Protein AF-A0A5C9CCV9-F1 (afdb_monomer_lite)

Sequence (72 aa):
MIEKFDLDEMVKGWFIGNFNPTLFKTNDVEVAVKKYKAGDNEPSHHHKIATEFTVVLNGVIEMNGEKFENGS

Secondary structure (DSSP, 8-state):
------GGGSGGGEEESS-SS-SB--SS--EE-----TT--------SSS------SSSEEEETTEEEETT-

Foldseek 3Di:
DDDDDDLVPFDQQWAEECGPPHPHYDPPDIDGDHDDDPPDDDPDDDDPDDDDDDAACADWDADPNDIDHHGD

pLDDT: mean 95.26, std 3.45, range [77.25, 98.19]

Structure (mmCIF, N/CA/C/O backbone):
data_AF-A0A5C9CCV9-F1
#
_entry.id   AF-A0A5C9CCV9-F1
#
loop_
_atom_site.group_PDB
_atom_site.id
_atom_site.type_symbol
_atom_site.label_atom_id
_atom_site.label_alt_id
_atom_site.label_comp_id
_atom_site.label_asym_id
_atom_site.label_entity_id
_atom_site.label_seq_id
_atom_site.pdbx_PDB_ins_code
_atom_site.Cartn_x
_atom_site.Cartn_y
_atom_site.Cartn_z
_atom_site.occupancy
_atom_site.B_iso_or_equiv
_atom_site.auth_seq_id
_atom_site.auth_comp_id
_atom_site.auth_asym_id
_atom_site.auth_atom_id
_atom_site.pdbx_PDB_model_num
ATOM 1 N N . MET A 1 1 ? 15.896 -22.587 -7.989 1.00 77.25 1 MET A N 1
ATOM 2 C CA . MET A 1 1 ? 15.942 -22.141 -6.580 1.00 77.25 1 MET A CA 1
ATOM 3 C C . MET A 1 1 ? 14.741 -21.242 -6.349 1.00 77.25 1 MET A C 1
ATOM 5 O O . MET A 1 1 ? 14.344 -20.582 -7.298 1.00 77.25 1 MET A O 1
ATOM 9 N N . ILE A 1 2 ? 14.122 -21.277 -5.169 1.00 88.38 2 ILE A N 1
ATOM 10 C CA . ILE A 1 2 ? 13.004 -20.382 -4.832 1.00 88.38 2 ILE A CA 1
ATOM 11 C C . ILE A 1 2 ? 13.609 -19.135 -4.191 1.00 88.38 2 ILE A C 1
ATOM 13 O O . ILE A 1 2 ? 14.349 -19.257 -3.218 1.00 88.38 2 ILE A O 1
ATOM 17 N N . GLU A 1 3 ? 13.312 -17.965 -4.744 1.00 88.56 3 GLU A N 1
ATOM 18 C CA . GLU A 1 3 ? 13.668 -16.681 -4.139 1.00 88.56 3 GLU A CA 1
ATOM 19 C C . GLU A 1 3 ? 12.545 -16.241 -3.193 1.00 88.56 3 GLU A C 1
ATOM 21 O O . GLU A 1 3 ? 11.362 -16.422 -3.487 1.00 88.56 3 GLU A O 1
ATOM 26 N N . LYS A 1 4 ? 12.917 -15.704 -2.029 1.00 92.62 4 LYS A N 1
ATOM 27 C CA . LYS A 1 4 ? 11.993 -15.224 -0.998 1.00 92.62 4 LYS A CA 1
ATOM 28 C C . LYS A 1 4 ? 12.307 -13.762 -0.716 1.00 92.62 4 LYS A C 1
ATOM 30 O O . LYS A 1 4 ? 13.469 -13.419 -0.533 1.00 92.62 4 LYS A O 1
ATOM 35 N N . PHE A 1 5 ? 11.263 -12.952 -0.620 1.00 94.19 5 PHE A N 1
ATOM 36 C CA . PHE A 1 5 ? 11.350 -11.528 -0.321 1.00 94.19 5 PHE A CA 1
ATOM 37 C C . PHE A 1 5 ? 10.474 -11.205 0.886 1.00 94.19 5 PHE A C 1
ATOM 39 O O . PHE A 1 5 ? 9.461 -11.878 1.109 1.00 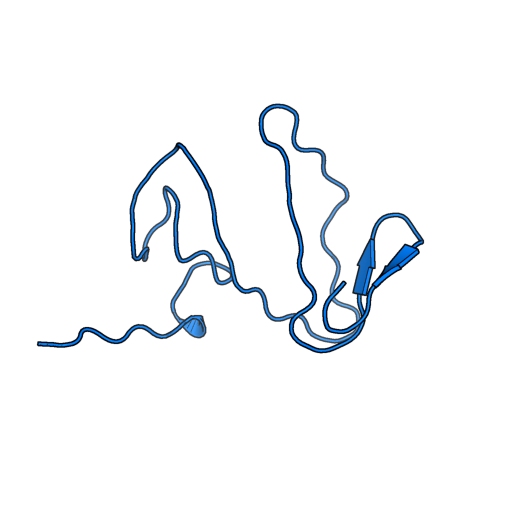94.19 5 PHE A O 1
ATOM 46 N N . ASP A 1 6 ? 10.870 -10.198 1.659 1.00 95.19 6 ASP A N 1
ATOM 47 C CA . ASP A 1 6 ? 10.056 -9.656 2.743 1.00 95.19 6 ASP A CA 1
ATOM 48 C C . ASP A 1 6 ? 9.315 -8.403 2.257 1.00 95.19 6 ASP A C 1
ATOM 50 O O . ASP A 1 6 ? 9.895 -7.521 1.626 1.00 95.19 6 ASP A O 1
ATOM 54 N N . LEU A 1 7 ? 8.016 -8.322 2.545 1.00 95.94 7 LEU A N 1
ATOM 55 C CA . LEU A 1 7 ? 7.215 -7.139 2.232 1.00 95.94 7 LEU A CA 1
ATOM 56 C C . LEU A 1 7 ? 7.664 -5.918 3.040 1.00 95.94 7 LEU A C 1
ATOM 58 O O . LEU A 1 7 ? 7.500 -4.797 2.564 1.00 95.94 7 LEU A O 1
ATOM 62 N N . ASP A 1 8 ? 8.246 -6.120 4.224 1.00 95.62 8 ASP A N 1
ATOM 63 C CA . ASP A 1 8 ? 8.712 -5.025 5.079 1.00 95.62 8 ASP A CA 1
ATOM 64 C C . ASP A 1 8 ? 9.985 -4.348 4.526 1.00 95.62 8 ASP A C 1
ATOM 66 O O . ASP A 1 8 ? 10.319 -3.233 4.927 1.00 95.62 8 ASP A O 1
ATOM 70 N N . GLU A 1 9 ? 10.659 -4.972 3.553 1.00 96.06 9 GLU A N 1
ATOM 71 C CA . GLU A 1 9 ? 11.770 -4.375 2.796 1.00 96.06 9 GLU A CA 1
ATOM 72 C C . GLU A 1 9 ? 11.291 -3.558 1.582 1.00 96.06 9 GLU A C 1
ATOM 74 O O . GLU A 1 9 ? 12.059 -2.788 1.000 1.00 96.06 9 GLU A O 1
ATOM 79 N N . MET A 1 10 ? 10.021 -3.706 1.191 1.00 97.06 10 MET A N 1
ATOM 80 C CA . MET A 1 10 ? 9.439 -3.014 0.045 1.00 97.06 10 MET A CA 1
ATOM 81 C C . MET A 1 10 ? 8.981 -1.608 0.427 1.00 97.06 10 MET A C 1
ATOM 83 O O . MET A 1 10 ? 8.416 -1.375 1.498 1.00 97.06 10 MET A O 1
ATOM 87 N N . VAL A 1 11 ? 9.159 -0.649 -0.483 1.00 96.31 11 VAL A N 1
ATOM 88 C CA . VAL A 1 11 ? 8.728 0.738 -0.258 1.00 96.31 11 VAL A CA 1
ATOM 89 C C . VAL A 1 11 ? 7.217 0.755 -0.033 1.00 96.31 11 VAL A C 1
ATOM 91 O O . VAL A 1 11 ? 6.455 0.467 -0.948 1.00 96.31 11 VAL A O 1
ATOM 94 N N . LYS A 1 12 ? 6.780 1.054 1.198 1.00 93.81 12 LYS A N 1
ATOM 95 C CA . LYS A 1 12 ? 5.365 1.016 1.624 1.00 93.81 12 LYS A CA 1
ATOM 96 C C . LYS A 1 12 ? 4.636 -0.291 1.253 1.00 93.81 12 LYS A C 1
ATOM 98 O O . LYS A 1 12 ? 3.423 -0.277 1.071 1.00 93.81 12 LYS A O 1
ATOM 103 N N . GLY A 1 13 ? 5.360 -1.402 1.116 1.00 96.62 13 GLY A N 1
ATOM 104 C CA . GLY A 1 13 ? 4.790 -2.684 0.701 1.00 96.62 13 GLY A CA 1
ATOM 105 C C . GLY A 1 13 ? 4.514 -2.839 -0.801 1.00 96.62 13 GLY A C 1
ATOM 106 O O . GLY A 1 13 ? 3.913 -3.845 -1.179 1.00 96.62 13 GLY A O 1
ATOM 107 N N . TRP A 1 14 ? 4.921 -1.895 -1.664 1.00 97.94 14 TRP A N 1
ATOM 108 C CA . TRP A 1 14 ? 4.836 -2.041 -3.125 1.00 97.94 14 TRP A CA 1
ATOM 109 C C . TRP A 1 14 ? 5.847 -3.065 -3.635 1.00 97.94 14 TRP A C 1
ATOM 111 O O . TRP A 1 14 ? 7.050 -2.819 -3.622 1.00 97.94 14 TRP A O 1
ATOM 121 N N . PHE A 1 15 ? 5.351 -4.196 -4.128 1.00 98.00 15 PHE A N 1
ATOM 122 C CA . PHE A 1 15 ? 6.188 -5.297 -4.609 1.00 98.00 15 PHE A CA 1
ATOM 123 C C . PHE A 1 15 ? 6.094 -5.511 -6.130 1.00 98.00 15 PHE A C 1
ATOM 125 O O . PHE A 1 15 ? 6.876 -6.284 -6.679 1.00 98.00 15 PHE A O 1
ATOM 132 N N . ILE A 1 16 ? 5.183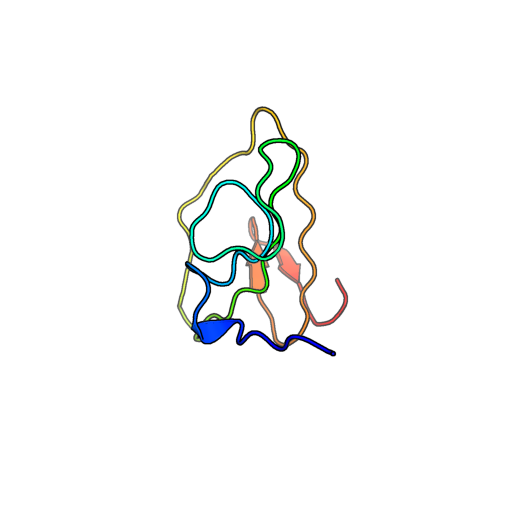 -4.818 -6.824 1.00 98.19 16 ILE A N 1
ATOM 133 C CA . ILE A 1 16 ? 5.142 -4.700 -8.292 1.00 98.19 16 ILE A CA 1
ATOM 134 C C . ILE A 1 16 ? 4.974 -3.223 -8.647 1.00 98.19 16 ILE A C 1
ATOM 136 O O . ILE A 1 16 ? 4.185 -2.521 -8.013 1.00 98.19 16 ILE A O 1
ATOM 140 N N . GLY A 1 17 ? 5.701 -2.767 -9.665 1.00 97.69 17 GLY A N 1
ATOM 141 C CA . GLY A 1 17 ? 5.662 -1.389 -10.156 1.00 97.69 17 GLY A CA 1
ATOM 142 C C . GLY A 1 17 ? 7.062 -0.806 -10.336 1.00 97.69 17 GLY A C 1
ATOM 143 O O . GLY A 1 17 ? 8.072 -1.486 -10.119 1.00 97.69 17 GLY A O 1
ATOM 144 N 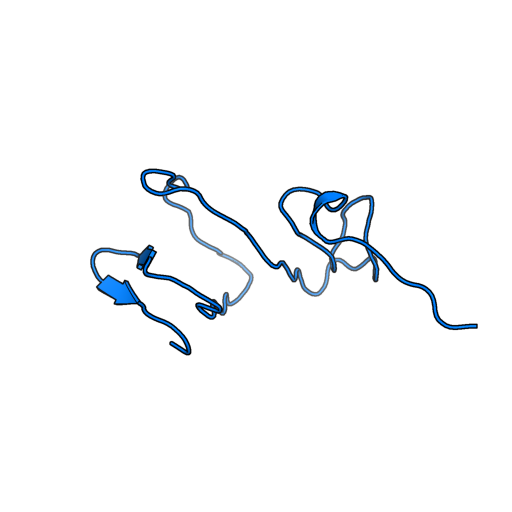N . ASN A 1 18 ? 7.143 0.462 -10.736 1.00 97.06 18 ASN A N 1
ATOM 145 C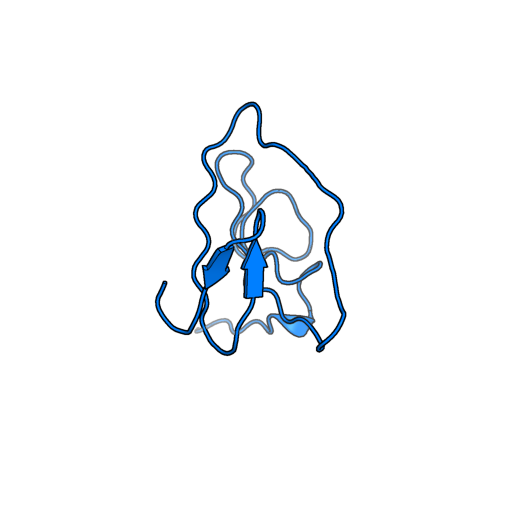 CA . ASN A 1 18 ? 8.404 1.149 -11.024 1.00 97.06 18 ASN A CA 1
ATOM 146 C C . ASN A 1 18 ? 9.094 1.668 -9.747 1.00 97.06 18 ASN A C 1
ATOM 148 O O . ASN A 1 18 ? 9.472 2.834 -9.639 1.00 97.06 18 ASN A O 1
ATOM 152 N N . PHE A 1 19 ? 9.257 0.770 -8.777 1.00 95.94 19 PHE A N 1
ATOM 153 C CA . PHE A 1 19 ? 9.865 1.012 -7.471 1.00 95.94 19 PHE A CA 1
ATOM 154 C C . PHE A 1 19 ? 11.190 0.250 -7.331 1.00 95.94 19 PHE A C 1
ATOM 156 O O . PHE A 1 19 ? 11.552 -0.568 -8.181 1.00 95.94 19 PHE A O 1
ATOM 163 N N . ASN A 1 20 ? 11.936 0.535 -6.263 1.00 95.25 20 ASN A N 1
ATOM 164 C CA . ASN A 1 20 ? 13.108 -0.241 -5.875 1.00 95.25 20 ASN A CA 1
ATOM 165 C C . ASN A 1 20 ? 13.199 -0.328 -4.338 1.00 95.25 20 ASN A C 1
ATOM 167 O O . ASN A 1 20 ? 13.273 0.731 -3.708 1.00 95.25 20 ASN A O 1
ATOM 171 N N . PRO A 1 21 ? 13.246 -1.534 -3.739 1.00 96.25 21 PRO A N 1
ATOM 172 C CA . PRO A 1 21 ? 13.159 -2.853 -4.388 1.00 96.25 21 PRO A CA 1
ATOM 173 C C . PRO A 1 21 ? 11.767 -3.148 -4.992 1.00 96.25 21 PRO A C 1
ATOM 175 O O . PRO A 1 21 ? 10.798 -2.458 -4.689 1.00 96.25 21 PRO A O 1
ATOM 178 N N . THR A 1 22 ? 11.691 -4.130 -5.902 1.00 97.38 22 THR A N 1
ATOM 179 C CA . THR A 1 22 ? 10.452 -4.624 -6.544 1.00 97.38 22 THR A CA 1
ATOM 180 C C . THR A 1 22 ? 10.658 -6.056 -7.053 1.00 97.38 22 THR A C 1
ATOM 182 O O . THR A 1 22 ? 11.777 -6.410 -7.431 1.00 97.38 22 THR A O 1
ATOM 185 N N . LEU A 1 23 ? 9.604 -6.877 -7.094 1.00 97.12 23 LEU A N 1
ATOM 186 C CA . LEU A 1 23 ? 9.642 -8.220 -7.696 1.00 97.12 23 LEU A CA 1
ATOM 187 C C . LEU A 1 23 ? 9.478 -8.168 -9.216 1.00 97.12 23 LEU A C 1
ATOM 189 O O . LEU A 1 23 ? 9.988 -9.026 -9.933 1.00 97.12 23 LEU A O 1
ATOM 193 N N . PHE A 1 24 ? 8.756 -7.161 -9.711 1.00 97.50 24 PHE A N 1
ATOM 194 C CA . PHE A 1 24 ? 8.541 -6.955 -11.135 1.00 97.50 24 PHE A CA 1
ATOM 195 C C . PHE A 1 24 ? 8.440 -5.463 -11.447 1.00 97.50 24 PHE A C 1
ATOM 197 O O . PHE A 1 24 ? 7.490 -4.779 -11.055 1.00 97.50 24 PHE A O 1
ATOM 204 N N . LYS A 1 25 ? 9.446 -4.954 -12.163 1.00 98.00 25 LYS A N 1
ATOM 205 C CA . LYS A 1 25 ? 9.524 -3.547 -12.546 1.00 98.00 25 LYS A CA 1
ATOM 206 C C . LYS A 1 25 ? 8.700 -3.293 -13.806 1.00 98.00 25 LYS A C 1
ATOM 208 O O . LYS A 1 25 ? 9.069 -3.748 -14.885 1.00 98.00 25 LYS A O 1
ATOM 213 N N . THR A 1 26 ? 7.612 -2.544 -13.669 1.00 98.12 26 THR A N 1
ATOM 214 C CA . THR A 1 26 ? 6.715 -2.155 -14.769 1.00 98.12 26 THR A CA 1
ATOM 215 C C . THR A 1 26 ? 6.057 -0.802 -14.478 1.00 98.12 26 THR A C 1
ATOM 217 O O . THR A 1 26 ? 6.025 -0.374 -13.328 1.00 98.12 26 THR A O 1
ATOM 220 N N . ASN A 1 27 ? 5.548 -0.129 -15.513 1.00 96.75 27 ASN A N 1
ATOM 221 C CA . ASN A 1 27 ? 4.674 1.044 -15.386 1.00 96.75 27 ASN A CA 1
ATOM 222 C C . ASN A 1 27 ? 3.198 0.710 -15.679 1.00 96.75 27 ASN A C 1
ATOM 224 O O . ASN A 1 27 ? 2.362 1.608 -15.649 1.00 96.75 27 ASN A O 1
ATOM 228 N N . ASP A 1 28 ? 2.881 -0.549 -15.996 1.00 96.38 28 ASP A N 1
ATOM 229 C CA . ASP A 1 28 ? 1.538 -0.950 -16.434 1.00 96.38 28 ASP A CA 1
ATOM 230 C C . ASP A 1 28 ? 0.574 -1.148 -15.255 1.00 96.38 28 ASP A C 1
ATOM 232 O O . ASP A 1 28 ? -0.631 -0.950 -15.391 1.00 96.38 28 ASP A O 1
ATOM 236 N N . VAL A 1 29 ? 1.103 -1.558 -14.096 1.00 96.94 29 VAL A N 1
ATOM 237 C CA . VAL A 1 29 ? 0.342 -1.789 -12.864 1.00 96.94 29 VAL A CA 1
ATOM 238 C C . VAL A 1 29 ? 1.235 -1.613 -11.639 1.00 96.94 29 VAL A C 1
ATOM 240 O O . VAL A 1 29 ? 2.438 -1.881 -11.682 1.00 96.94 29 VAL A O 1
ATOM 243 N N . GLU A 1 30 ? 0.625 -1.210 -10.531 1.00 97.19 30 GLU A N 1
ATOM 244 C CA . GLU A 1 30 ? 1.245 -1.174 -9.212 1.00 97.19 30 GLU A CA 1
ATOM 245 C C . GLU A 1 30 ? 0.490 -2.124 -8.282 1.00 97.19 30 GLU A C 1
ATOM 247 O O . GLU A 1 30 ? -0.740 -2.171 -8.300 1.00 97.19 30 GLU A O 1
ATOM 252 N N . VAL A 1 31 ? 1.218 -2.893 -7.468 1.00 98.00 31 VAL A N 1
ATOM 253 C CA . VAL A 1 31 ? 0.613 -3.803 -6.484 1.00 98.00 31 VAL A CA 1
ATOM 254 C C . VAL A 1 31 ? 1.349 -3.675 -5.158 1.00 98.00 31 VAL A C 1
ATOM 256 O O . VAL A 1 31 ? 2.583 -3.723 -5.114 1.00 98.00 31 VAL A O 1
ATOM 259 N N . ALA A 1 32 ? 0.590 -3.522 -4.072 1.00 97.81 32 ALA A N 1
ATOM 260 C CA . ALA A 1 32 ? 1.117 -3.441 -2.717 1.00 97.81 32 ALA A CA 1
ATOM 261 C C . ALA A 1 32 ? 0.322 -4.283 -1.726 1.00 97.81 32 ALA A C 1
ATOM 263 O O . ALA A 1 32 ? -0.889 -4.445 -1.857 1.00 97.81 32 ALA A O 1
ATOM 264 N N . VAL A 1 33 ? 1.010 -4.727 -0.675 1.00 97.81 33 VAL A N 1
ATOM 265 C CA . VAL A 1 33 ? 0.384 -5.139 0.585 1.00 97.81 33 VAL A CA 1
ATOM 266 C C . VAL A 1 33 ? 0.829 -4.155 1.655 1.00 97.81 33 VAL A C 1
ATOM 268 O O . VAL A 1 33 ? 1.990 -4.154 2.061 1.00 97.81 33 VAL A O 1
ATOM 271 N N . LYS A 1 34 ? -0.091 -3.299 2.100 1.00 96.06 34 LYS A N 1
ATOM 272 C CA . LYS A 1 34 ? 0.197 -2.236 3.067 1.00 96.06 34 LYS A CA 1
ATOM 273 C C . LYS A 1 34 ? -0.223 -2.649 4.475 1.00 96.06 34 LYS A C 1
ATOM 275 O O . LYS A 1 34 ? -1.262 -3.278 4.659 1.00 96.06 34 LYS A O 1
ATOM 280 N N . LYS A 1 35 ? 0.579 -2.271 5.472 1.00 95.81 35 LYS A N 1
ATOM 281 C CA . LYS A 1 35 ? 0.277 -2.440 6.899 1.00 95.81 35 LYS A CA 1
ATOM 282 C C . LYS A 1 35 ? 0.092 -1.059 7.520 1.00 95.81 35 LYS A C 1
ATOM 284 O O . LYS A 1 35 ? 0.962 -0.207 7.371 1.00 95.81 35 LYS A O 1
ATOM 289 N N . TYR A 1 36 ? -1.010 -0.874 8.236 1.00 95.44 36 TYR A N 1
ATOM 290 C CA . TYR A 1 36 ? -1.356 0.373 8.914 1.00 95.44 36 TYR A CA 1
ATOM 291 C C . TYR A 1 36 ? -1.535 0.126 10.412 1.00 95.44 36 TYR A C 1
ATOM 293 O O . TYR A 1 36 ? -1.976 -0.952 10.824 1.00 95.44 36 TYR A O 1
ATOM 301 N N . LYS A 1 37 ? -1.197 1.120 11.235 1.00 96.44 37 LYS A N 1
ATOM 302 C CA . LYS A 1 37 ? -1.566 1.161 12.654 1.00 96.44 37 LYS A CA 1
ATOM 303 C C . LYS A 1 37 ? -2.894 1.894 12.811 1.00 96.44 37 LYS A C 1
ATOM 305 O O . LYS A 1 37 ? -3.255 2.742 12.001 1.00 96.44 37 LYS A O 1
ATOM 310 N N . ALA A 1 38 ? -3.626 1.588 13.880 1.00 96.88 38 ALA A N 1
ATOM 311 C CA . ALA A 1 38 ? -4.862 2.299 14.186 1.00 96.88 38 ALA A CA 1
ATOM 312 C C . ALA A 1 38 ? -4.597 3.811 14.323 1.00 96.88 38 ALA A C 1
ATOM 314 O O . ALA A 1 38 ? -3.731 4.221 15.096 1.00 96.88 38 ALA A O 1
ATOM 315 N N . GLY A 1 39 ? -5.354 4.618 13.577 1.00 96.38 39 GLY A N 1
ATOM 316 C CA . GLY A 1 39 ? -5.193 6.073 13.504 1.00 96.38 39 GLY A CA 1
ATOM 317 C C . GLY A 1 39 ? -4.350 6.565 12.323 1.00 96.38 39 GLY A C 1
ATOM 318 O O . GLY A 1 39 ? -4.424 7.753 11.997 1.00 96.38 39 GLY A O 1
ATOM 319 N N . ASP A 1 40 ? -3.610 5.680 11.647 1.00 96.94 40 ASP A N 1
ATOM 320 C CA . ASP A 1 40 ? -2.953 6.032 10.389 1.00 96.94 40 ASP A CA 1
ATOM 321 C C . ASP A 1 40 ? -4.011 6.375 9.333 1.00 96.94 40 ASP A C 1
ATOM 323 O O . ASP A 1 40 ? -5.082 5.769 9.264 1.00 96.94 40 ASP A O 1
ATOM 327 N N . ASN A 1 41 ? -3.701 7.365 8.504 1.00 94.94 41 ASN A N 1
ATOM 328 C CA . ASN A 1 41 ? -4.533 7.781 7.387 1.00 94.94 41 ASN A CA 1
ATOM 329 C C . ASN A 1 41 ? -3.652 8.156 6.197 1.00 94.94 41 ASN A C 1
ATOM 331 O O . ASN A 1 41 ? -2.493 8.541 6.355 1.00 94.94 41 ASN A O 1
ATOM 335 N N . GLU A 1 42 ? -4.221 8.036 5.004 1.00 92.38 42 GLU A N 1
ATOM 336 C CA . GLU A 1 42 ? -3.624 8.549 3.778 1.00 92.38 42 GLU A CA 1
ATOM 337 C C . GLU A 1 42 ? -4.369 9.828 3.375 1.00 92.38 42 GLU A C 1
ATOM 339 O O . GLU A 1 42 ? -5.585 9.928 3.580 1.00 92.38 42 GLU A O 1
ATOM 344 N N . PRO A 1 43 ? -3.676 10.817 2.790 1.00 92.12 43 PRO A N 1
ATOM 345 C CA . PRO A 1 43 ? -4.337 12.000 2.266 1.00 92.12 43 PRO A CA 1
ATOM 346 C C . PRO A 1 43 ? -5.321 11.609 1.160 1.00 92.12 43 PRO A C 1
ATOM 348 O O . PRO A 1 43 ? -5.071 10.683 0.383 1.00 92.12 43 PRO A O 1
ATOM 351 N N . SER A 1 44 ? -6.422 12.353 1.045 1.00 89.44 44 SER A N 1
ATOM 352 C CA . SER A 1 44 ? -7.361 12.191 -0.064 1.00 89.44 44 SER A CA 1
ATOM 353 C C . SER A 1 44 ? -6.632 12.305 -1.404 1.00 89.44 44 SER A C 1
ATOM 355 O O . SER A 1 44 ? -5.930 13.286 -1.659 1.00 89.44 44 SER A O 1
ATOM 357 N N . HIS A 1 45 ? -6.811 11.312 -2.270 1.00 90.06 45 HIS A N 1
ATOM 358 C CA . HIS A 1 45 ? -6.230 11.284 -3.606 1.00 90.06 45 HIS A CA 1
ATOM 359 C C . HIS A 1 45 ? -7.186 10.618 -4.599 1.00 90.06 45 HIS A C 1
ATOM 361 O O . HIS A 1 45 ? -8.155 9.966 -4.217 1.00 90.06 45 HIS A O 1
ATOM 367 N N . HIS A 1 46 ? -6.932 10.835 -5.888 1.00 88.81 46 HIS A N 1
ATOM 368 C CA . HIS A 1 46 ? -7.750 10.318 -6.980 1.00 88.81 46 HIS A CA 1
ATOM 369 C C . HIS A 1 46 ? -6.857 9.807 -8.111 1.00 88.81 46 HIS A C 1
ATOM 371 O O . HIS A 1 46 ? -6.000 10.536 -8.622 1.00 88.81 46 HIS A O 1
ATOM 377 N N . HIS A 1 47 ? -7.106 8.574 -8.545 1.00 88.88 47 HIS A N 1
ATOM 378 C CA . HIS A 1 47 ? -6.424 7.962 -9.676 1.00 88.88 47 HIS A CA 1
ATOM 379 C C . HIS A 1 47 ? -7.103 8.361 -10.990 1.00 88.88 47 HIS A C 1
ATOM 381 O O . HIS A 1 47 ? -8.112 7.801 -11.395 1.00 88.88 47 HIS A O 1
ATOM 387 N N . LYS A 1 48 ? -6.530 9.359 -11.680 1.00 90.88 48 LYS A N 1
ATOM 388 C CA . LYS A 1 48 ? -7.070 9.880 -12.952 1.00 90.88 48 LYS A CA 1
ATOM 389 C C . LYS A 1 48 ? -6.951 8.897 -14.122 1.00 90.88 48 LYS A C 1
ATOM 391 O O . LYS A 1 48 ? -7.721 8.994 -15.071 1.00 90.88 48 LYS A O 1
ATOM 396 N N . ILE A 1 49 ? -5.936 8.035 -14.093 1.00 89.94 49 ILE A N 1
ATOM 397 C CA . ILE A 1 49 ? -5.544 7.187 -15.228 1.00 89.94 49 ILE A CA 1
ATOM 398 C C . ILE A 1 49 ? -5.867 5.716 -14.954 1.00 89.94 49 ILE A C 1
ATOM 400 O O . ILE A 1 49 ? -6.328 5.019 -15.851 1.00 89.94 49 ILE A O 1
ATOM 404 N N . ALA A 1 50 ? -5.623 5.253 -13.729 1.00 91.56 50 ALA A N 1
ATOM 405 C CA . ALA A 1 50 ? -5.740 3.852 -13.356 1.00 91.56 50 ALA A CA 1
ATOM 406 C C . ALA A 1 50 ? -7.011 3.592 -12.544 1.00 91.56 50 ALA A C 1
ATOM 408 O O . ALA A 1 50 ? -7.435 4.425 -11.744 1.00 91.56 50 ALA A O 1
ATOM 409 N 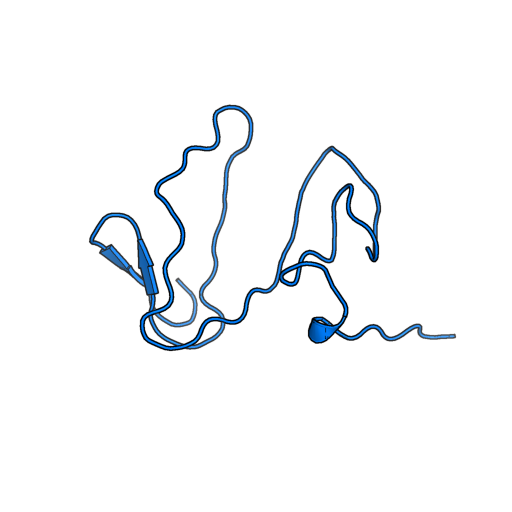N . THR A 1 51 ? -7.587 2.408 -12.724 1.00 95.00 51 THR A N 1
ATOM 410 C CA . THR A 1 51 ? -8.584 1.864 -11.801 1.00 95.00 51 THR A CA 1
ATOM 411 C C . THR A 1 51 ? -7.864 1.275 -10.595 1.00 95.00 51 THR A C 1
ATOM 413 O O . THR A 1 51 ? -6.939 0.484 -10.763 1.00 95.00 51 THR A O 1
ATOM 416 N N . GLU A 1 52 ? -8.292 1.642 -9.389 1.00 95.00 52 GLU A N 1
ATOM 417 C CA . GLU A 1 52 ? -7.791 1.045 -8.153 1.00 95.00 52 GLU A CA 1
ATOM 418 C C . GLU A 1 52 ? -8.745 -0.041 -7.656 1.00 95.00 52 GLU A C 1
ATOM 420 O O . GLU A 1 52 ? -9.962 0.145 -7.641 1.00 95.00 52 GLU A O 1
ATOM 425 N N . PHE A 1 53 ? -8.166 -1.153 -7.211 1.00 95.75 53 PHE A N 1
ATOM 426 C CA . PHE A 1 53 ? -8.846 -2.176 -6.431 1.00 95.75 53 PHE A CA 1
ATOM 427 C C . PHE A 1 53 ? -8.117 -2.318 -5.100 1.00 95.75 53 PHE A C 1
ATOM 429 O O . PHE A 1 53 ? -6.897 -2.482 -5.077 1.00 95.75 53 PHE A O 1
ATOM 436 N N . THR A 1 54 ? -8.873 -2.292 -4.008 1.00 96.50 54 THR A N 1
ATOM 437 C CA . THR A 1 54 ? -8.360 -2.498 -2.653 1.00 96.50 54 THR A CA 1
ATOM 438 C C . THR A 1 54 ? -9.057 -3.709 -2.062 1.00 96.50 54 THR A C 1
ATOM 440 O O . THR A 1 54 ? -10.258 -3.865 -2.240 1.00 96.50 54 THR A O 1
ATOM 443 N N . VAL A 1 55 ? -8.294 -4.564 -1.380 1.00 98.00 55 VAL A N 1
ATOM 444 C CA . VAL A 1 55 ? -8.830 -5.675 -0.594 1.00 98.00 55 VAL A CA 1
ATOM 445 C C . VAL A 1 55 ? -8.326 -5.565 0.834 1.00 98.00 55 VAL A C 1
ATOM 447 O O . VAL A 1 55 ? -7.122 -5.405 1.075 1.00 98.00 55 VAL A O 1
ATOM 450 N N . VAL A 1 56 ? -9.232 -5.678 1.798 1.00 98.19 56 VAL A N 1
ATOM 451 C CA . VAL A 1 56 ? -8.852 -5.702 3.212 1.00 98.19 56 VAL A CA 1
ATOM 452 C C . VAL A 1 56 ? -8.439 -7.122 3.590 1.00 98.19 56 VAL A C 1
ATOM 454 O O . VAL A 1 56 ? -9.271 -8.011 3.749 1.00 98.19 56 VAL A O 1
ATOM 457 N N . LEU A 1 57 ? -7.136 -7.365 3.746 1.00 97.94 57 LEU A N 1
ATOM 458 C CA . LEU A 1 57 ? -6.638 -8.688 4.149 1.00 97.94 57 LEU A CA 1
ATOM 459 C C . LEU A 1 57 ? -6.932 -8.988 5.626 1.00 97.94 57 LEU A C 1
ATOM 461 O O . LEU A 1 57 ? -7.292 -10.110 5.985 1.00 97.94 57 LEU A O 1
ATOM 465 N N . ASN A 1 58 ? -6.737 -7.990 6.492 1.00 97.56 58 ASN A N 1
ATOM 466 C CA . ASN A 1 58 ? -6.970 -8.102 7.924 1.00 97.56 58 ASN A CA 1
ATOM 467 C C . ASN A 1 58 ? -7.217 -6.729 8.561 1.00 97.56 58 ASN A C 1
ATOM 469 O O . ASN A 1 58 ? -6.412 -5.818 8.376 1.00 97.56 58 ASN A O 1
ATOM 473 N N . GLY A 1 59 ? -8.285 -6.616 9.348 1.00 96.94 59 GLY A N 1
ATOM 474 C CA . GLY A 1 59 ? -8.633 -5.416 10.098 1.00 96.94 59 GLY A CA 1
ATOM 475 C C . GLY A 1 59 ? -9.843 -4.696 9.513 1.00 96.94 59 GLY A C 1
ATOM 476 O O . GLY A 1 59 ? -10.641 -5.274 8.781 1.00 96.94 59 GLY A O 1
ATOM 477 N N . VAL A 1 60 ? -9.979 -3.423 9.873 1.00 97.81 60 VAL A N 1
ATOM 478 C CA . VAL A 1 60 ? -11.061 -2.552 9.410 1.00 97.81 60 VAL A CA 1
ATOM 479 C C . VAL A 1 60 ? -10.445 -1.245 8.947 1.00 97.81 60 VAL A C 1
ATOM 481 O O . VAL A 1 60 ? -9.619 -0.668 9.660 1.00 97.81 60 VAL A O 1
ATOM 484 N N . ILE A 1 61 ? -10.848 -0.781 7.770 1.00 97.38 61 ILE A N 1
ATOM 485 C CA . ILE A 1 61 ? -10.469 0.529 7.237 1.00 97.38 61 ILE A CA 1
ATOM 486 C C . ILE A 1 61 ? -11.723 1.343 6.931 1.00 97.38 61 ILE A C 1
ATOM 488 O O . ILE A 1 61 ? -12.809 0.791 6.763 1.00 97.38 61 ILE A O 1
ATOM 492 N N . GLU A 1 62 ? -11.569 2.660 6.852 1.00 96.94 62 GLU A N 1
ATOM 493 C CA . GLU A 1 62 ? -12.608 3.563 6.370 1.00 96.94 62 GLU A CA 1
ATOM 494 C C . GLU A 1 62 ? -12.090 4.284 5.125 1.00 96.94 62 GLU A C 1
ATOM 496 O O . GLU A 1 62 ? -11.029 4.911 5.163 1.00 96.94 62 GLU A O 1
ATOM 501 N N . MET A 1 63 ? -12.820 4.181 4.017 1.00 94.19 63 MET A N 1
ATOM 502 C CA . MET A 1 63 ? -12.505 4.858 2.761 1.00 94.19 63 MET A CA 1
ATOM 503 C C . MET A 1 63 ? -13.745 5.621 2.306 1.00 94.19 63 MET A C 1
ATOM 505 O O . MET A 1 63 ? -14.820 5.049 2.167 1.00 94.19 63 MET A O 1
ATOM 509 N N . ASN A 1 64 ? -13.609 6.933 2.092 1.00 91.69 64 ASN A N 1
ATOM 510 C CA . ASN A 1 64 ? -14.712 7.817 1.691 1.00 91.69 64 ASN A CA 1
ATOM 511 C C . ASN A 1 64 ? -15.950 7.756 2.614 1.00 91.69 64 ASN A C 1
ATOM 513 O O . ASN A 1 64 ? -17.078 7.911 2.154 1.00 91.69 64 ASN A O 1
ATOM 517 N N . GLY A 1 65 ? -15.737 7.553 3.919 1.00 94.31 65 GLY A N 1
ATOM 518 C CA . GLY A 1 65 ? -16.808 7.464 4.919 1.00 94.31 65 GLY A CA 1
ATOM 519 C C . GLY A 1 65 ? -17.501 6.099 4.992 1.00 94.31 65 GLY A C 1
ATOM 520 O O . GLY A 1 65 ? -18.420 5.928 5.791 1.00 94.31 65 GLY A O 1
ATOM 521 N N . GLU A 1 66 ? -17.072 5.128 4.186 1.00 96.56 66 GLU A N 1
ATOM 522 C CA . GLU A 1 66 ? -17.566 3.754 4.215 1.00 96.56 66 GLU A CA 1
ATOM 523 C C . GLU A 1 66 ? -16.534 2.828 4.863 1.00 96.56 66 GLU A C 1
ATOM 525 O O . GLU A 1 66 ? -15.328 2.966 4.644 1.00 96.56 66 GLU A O 1
ATOM 530 N N . LYS A 1 67 ? -17.011 1.900 5.699 1.00 97.88 67 LYS A N 1
ATOM 531 C CA . LYS A 1 67 ? -16.161 0.946 6.414 1.00 97.88 67 LYS A CA 1
ATOM 532 C C . LYS A 1 67 ? -16.073 -0.371 5.662 1.00 97.88 67 LYS A C 1
ATOM 534 O O . LYS A 1 67 ? -17.089 -0.924 5.255 1.00 97.88 67 LYS A O 1
ATOM 539 N N . PHE A 1 68 ? -14.854 -0.880 5.579 1.00 98.12 68 PHE A N 1
ATOM 540 C CA . PHE A 1 68 ? -14.488 -2.105 4.886 1.00 98.12 68 PHE A CA 1
ATOM 541 C C . PHE A 1 68 ? -13.784 -3.038 5.872 1.00 98.12 68 PHE A C 1
ATOM 543 O O . PHE A 1 68 ? -12.962 -2.592 6.680 1.00 98.12 68 PHE A O 1
ATOM 550 N N . GLU A 1 69 ? -14.115 -4.324 5.820 1.00 98.00 69 GLU A N 1
ATOM 551 C CA . 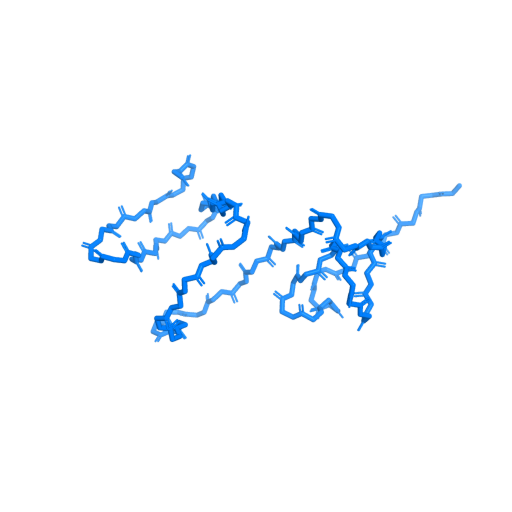GLU A 1 69 ? -13.619 -5.362 6.731 1.00 98.00 69 GLU A CA 1
ATOM 552 C C . GLU A 1 69 ? -12.981 -6.500 5.929 1.00 98.00 69 GLU A C 1
ATOM 554 O O . GLU A 1 69 ? -13.018 -6.509 4.704 1.00 98.00 69 GLU A O 1
ATOM 559 N N . ASN A 1 70 ? -12.389 -7.484 6.603 1.00 98.06 70 ASN A N 1
ATOM 560 C CA . ASN A 1 70 ? -11.705 -8.601 5.953 1.00 98.06 70 ASN A CA 1
ATOM 561 C C . ASN A 1 70 ? -12.477 -9.191 4.749 1.00 98.06 70 ASN A C 1
ATOM 563 O O . ASN A 1 70 ? -13.567 -9.742 4.906 1.00 98.06 70 ASN A O 1
ATOM 567 N N . GLY A 1 71 ? -11.854 -9.163 3.569 1.00 96.62 71 GLY A N 1
ATOM 568 C CA . GLY A 1 71 ? -12.375 -9.753 2.334 1.00 96.62 71 GLY A CA 1
ATOM 569 C C . GLY A 1 71 ? -13.272 -8.847 1.489 1.00 96.62 71 GLY A C 1
ATOM 570 O O . GLY A 1 71 ? -13.698 -9.296 0.424 1.00 96.62 71 GLY A O 1
ATOM 571 N N . SER A 1 72 ? -13.544 -7.614 1.929 1.00 94.56 72 SER A N 1
ATOM 572 C CA . SER A 1 72 ? -14.154 -6.578 1.085 1.00 94.56 72 SER A CA 1
ATOM 573 C C . SER A 1 72 ? -13.140 -5.900 0.177 1.00 94.56 72 SER A C 1
ATOM 575 O O . SER A 1 72 ? -11.982 -5.733 0.643 1.00 94.56 72 SER A O 1
#

Radius of gyration: 13.85 Å; chains: 1; bounding box: 34×34×31 Å